Protein AF-A0AAD7GM18-F1 (afdb_monomer_lite)

Structure (mmCIF, N/CA/C/O backbone):
data_AF-A0AAD7GM18-F1
#
_entry.id   AF-A0AAD7GM18-F1
#
loop_
_atom_site.group_PDB
_atom_site.id
_atom_site.type_symbol
_atom_site.label_atom_id
_atom_site.label_alt_id
_atom_site.label_comp_id
_atom_site.label_asym_id
_atom_site.label_entity_id
_atom_site.label_seq_id
_atom_site.pdbx_PDB_ins_code
_atom_site.Cartn_x
_atom_site.Cartn_y
_atom_site.Cartn_z
_atom_site.occupancy
_atom_site.B_iso_or_equiv
_atom_site.auth_seq_id
_atom_site.auth_comp_id
_atom_site.auth_asym_id
_atom_site.auth_atom_id
_atom_site.pdbx_PDB_model_num
ATOM 1 N N . MET A 1 1 ? -8.641 16.754 -22.051 1.00 30.11 1 MET A N 1
ATOM 2 C CA . MET A 1 1 ? -7.568 17.766 -21.987 1.00 30.11 1 MET A CA 1
ATOM 3 C C . MET A 1 1 ? -6.521 17.221 -21.032 1.00 30.11 1 MET A C 1
ATOM 5 O O . MET A 1 1 ? -6.773 17.186 -19.839 1.00 30.11 1 MET A O 1
ATOM 9 N N . TRP A 1 2 ? -5.446 16.645 -21.568 1.00 27.77 2 TRP A N 1
ATOM 10 C CA . TRP A 1 2 ? -4.380 15.998 -20.798 1.00 27.77 2 TRP A CA 1
ATOM 11 C C . TRP A 1 2 ? -3.307 17.052 -20.519 1.00 27.77 2 TRP A C 1
ATOM 13 O O . TRP A 1 2 ? -2.809 17.670 -21.459 1.00 27.77 2 TRP A O 1
ATOM 23 N N . MET A 1 3 ? -3.036 17.343 -19.246 1.00 43.56 3 MET A N 1
ATOM 24 C CA . MET A 1 3 ? -2.088 18.387 -18.853 1.00 43.56 3 MET A CA 1
ATOM 25 C C . MET A 1 3 ? -0.651 17.860 -18.880 1.00 43.56 3 MET A C 1
ATOM 27 O O . MET A 1 3 ? -0.366 16.785 -18.359 1.00 43.56 3 MET A O 1
ATOM 31 N N . ASN A 1 4 ? 0.231 18.654 -19.494 1.00 42.81 4 ASN A N 1
ATOM 32 C CA . ASN A 1 4 ? 1.687 18.522 -19.483 1.00 42.81 4 ASN A CA 1
ATOM 33 C C . ASN A 1 4 ? 2.211 18.372 -18.047 1.00 42.81 4 ASN A C 1
ATOM 35 O O . ASN A 1 4 ? 2.194 19.337 -17.282 1.00 42.81 4 ASN A O 1
ATOM 39 N N . ILE A 1 5 ? 2.709 17.185 -17.709 1.00 54.31 5 ILE A N 1
ATOM 40 C CA . ILE A 1 5 ? 3.498 16.951 -16.498 1.00 54.31 5 ILE A CA 1
ATOM 41 C C . ILE A 1 5 ? 4.962 17.253 -16.861 1.00 54.31 5 ILE A C 1
ATOM 43 O O . ILE A 1 5 ? 5.478 16.639 -17.798 1.00 54.31 5 ILE A O 1
ATOM 47 N N . PRO A 1 6 ? 5.638 18.208 -16.196 1.00 42.00 6 PRO A N 1
ATOM 48 C CA . PRO A 1 6 ? 7.040 18.495 -16.473 1.00 42.00 6 PRO A CA 1
ATOM 49 C C . PRO A 1 6 ? 7.922 17.282 -16.117 1.00 42.00 6 PRO A C 1
ATOM 51 O O . PRO A 1 6 ? 7.692 16.639 -15.088 1.00 42.00 6 PRO A O 1
ATOM 54 N N . PRO A 1 7 ? 8.936 16.956 -16.939 1.00 41.56 7 PRO A N 1
ATOM 55 C CA . PRO A 1 7 ? 9.822 15.829 -16.675 1.00 41.56 7 PRO A CA 1
ATOM 56 C C . PRO A 1 7 ? 10.644 16.115 -15.410 1.00 41.56 7 PRO A C 1
ATOM 58 O O . PRO A 1 7 ? 11.393 17.088 -15.363 1.00 41.56 7 PRO A O 1
ATOM 61 N N . GLY A 1 8 ? 10.475 15.286 -14.374 1.00 46.47 8 GLY A N 1
ATOM 62 C CA . GLY A 1 8 ? 11.236 15.375 -13.120 1.00 46.47 8 GLY A CA 1
ATOM 63 C C . GLY A 1 8 ? 10.417 15.335 -11.825 1.00 46.47 8 GLY A C 1
ATOM 64 O O . GLY A 1 8 ? 11.010 15.285 -10.750 1.00 46.47 8 GLY A O 1
ATOM 65 N N . ILE A 1 9 ? 9.081 15.327 -11.884 1.00 49.72 9 ILE A N 1
ATOM 66 C CA . ILE A 1 9 ? 8.235 15.170 -10.689 1.00 49.72 9 ILE A CA 1
ATOM 67 C C . ILE A 1 9 ? 7.908 13.684 -10.497 1.00 49.72 9 ILE A C 1
ATOM 69 O O . ILE A 1 9 ? 6.906 13.187 -10.996 1.00 49.72 9 ILE A O 1
ATOM 73 N N . MET A 1 10 ? 8.830 13.005 -9.812 1.00 41.09 10 MET A N 1
ATOM 74 C CA . MET A 1 10 ? 8.679 11.776 -9.018 1.00 41.09 10 MET A CA 1
ATOM 75 C C . MET A 1 10 ? 7.481 10.860 -9.350 1.00 41.09 10 MET A C 1
ATOM 77 O O . MET A 1 10 ? 6.348 11.107 -8.939 1.00 41.09 10 MET A O 1
ATOM 81 N N . ASP A 1 11 ? 7.827 9.767 -10.025 1.00 42.09 11 ASP A N 1
ATOM 82 C CA . ASP A 1 11 ? 7.211 8.470 -10.369 1.00 42.09 11 ASP A CA 1
ATOM 83 C C . ASP A 1 11 ? 5.862 7.978 -9.780 1.00 42.09 11 ASP A C 1
ATOM 85 O O . ASP A 1 11 ? 5.396 6.923 -10.207 1.00 42.09 11 ASP A O 1
ATOM 89 N N . ALA A 1 12 ? 5.172 8.668 -8.867 1.00 50.59 12 ALA A N 1
ATOM 90 C CA . ALA A 1 12 ? 3.832 8.260 -8.404 1.00 50.59 12 ALA A CA 1
ATOM 91 C C . ALA A 1 12 ? 3.000 9.375 -7.740 1.00 50.59 12 ALA A C 1
ATOM 93 O O . ALA A 1 12 ? 2.020 9.098 -7.048 1.00 50.59 12 ALA A O 1
ATOM 94 N N . CYS A 1 13 ? 3.364 10.643 -7.917 1.00 48.12 13 CYS A N 1
ATOM 95 C CA . CYS A 1 13 ? 2.629 11.755 -7.326 1.00 48.12 13 CYS A CA 1
ATOM 96 C C . CYS A 1 13 ? 1.344 12.061 -8.126 1.00 48.12 13 CYS A C 1
ATOM 98 O O . CYS A 1 13 ? 1.369 12.797 -9.115 1.00 48.12 13 CYS A O 1
ATOM 100 N N . TRP A 1 14 ? 0.201 11.521 -7.695 1.00 50.25 14 TRP A N 1
ATOM 101 C CA . TRP A 1 14 ? -1.101 11.857 -8.283 1.00 50.25 14 TRP A CA 1
ATOM 102 C C . TRP A 1 14 ? -1.575 13.220 -7.769 1.00 50.25 14 TRP A C 1
ATOM 104 O O . TRP A 1 14 ? -1.855 13.389 -6.583 1.00 50.25 14 TRP A O 1
ATOM 114 N N . ILE A 1 15 ? -1.686 14.192 -8.676 1.00 56.97 15 ILE A N 1
ATOM 115 C CA . ILE A 1 15 ? -2.372 15.465 -8.438 1.00 56.97 15 ILE A CA 1
ATOM 116 C C . ILE A 1 15 ? -3.738 15.354 -9.109 1.00 56.97 15 ILE A C 1
ATOM 118 O O . ILE A 1 15 ? -3.831 15.377 -10.337 1.00 56.97 15 ILE A O 1
ATOM 122 N N . PHE A 1 16 ? -4.808 15.233 -8.330 1.00 58.94 16 PHE A N 1
ATOM 123 C CA . PHE A 1 16 ? -6.147 15.417 -8.885 1.00 58.94 16 PHE A CA 1
ATOM 124 C C . PHE A 1 16 ? -6.475 16.907 -8.857 1.00 58.94 16 PHE A C 1
ATOM 126 O O . PHE A 1 16 ? -6.316 17.553 -7.824 1.00 58.94 16 PHE A O 1
ATOM 133 N N . ALA A 1 17 ? -6.954 17.445 -9.978 1.00 56.62 17 ALA A N 1
ATOM 134 C CA . ALA A 1 17 ? -7.255 18.871 -10.134 1.00 56.62 17 ALA A CA 1
ATOM 135 C C . ALA A 1 17 ? -8.250 19.424 -9.087 1.00 56.62 17 ALA A C 1
ATOM 137 O O . ALA A 1 17 ? -8.230 20.621 -8.807 1.00 56.62 17 ALA A O 1
ATOM 138 N N . ASP A 1 18 ? -9.073 18.560 -8.484 1.00 58.03 18 ASP A N 1
ATOM 139 C CA . ASP A 1 18 ? -10.050 18.928 -7.453 1.00 58.03 18 ASP A CA 1
ATOM 140 C C . ASP A 1 18 ? -9.490 18.900 -6.019 1.00 58.03 18 ASP A C 1
ATOM 142 O O . ASP A 1 18 ? -10.082 19.489 -5.110 1.00 58.03 18 ASP A O 1
ATOM 146 N N . PHE A 1 19 ? -8.338 18.262 -5.787 1.00 65.31 19 PHE A N 1
ATOM 147 C CA . PHE A 1 19 ? -7.709 18.218 -4.468 1.00 65.31 19 PHE A CA 1
ATOM 148 C C . PHE A 1 19 ? -6.639 19.311 -4.358 1.00 65.31 19 PHE A C 1
ATOM 150 O O . PHE A 1 19 ? -5.681 19.367 -5.121 1.00 65.31 19 PHE A O 1
ATOM 157 N N . ARG A 1 20 ? -6.784 20.199 -3.361 1.00 66.31 20 ARG A N 1
ATOM 158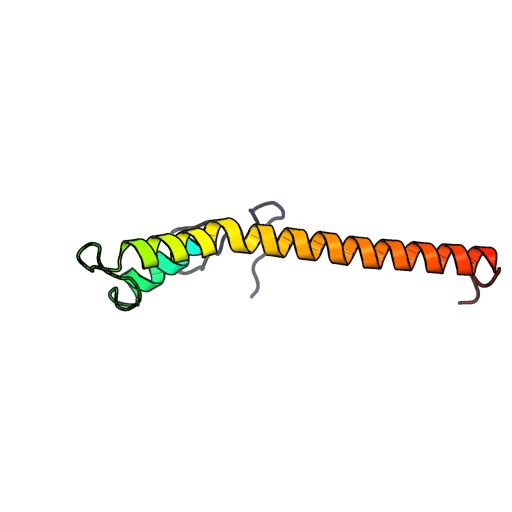 C CA . ARG A 1 20 ? -5.824 21.289 -3.075 1.00 66.31 20 ARG A CA 1
ATOM 159 C C . ARG A 1 20 ? -4.541 20.819 -2.380 1.00 66.31 20 ARG A C 1
ATOM 161 O O . ARG A 1 20 ? -3.804 21.634 -1.831 1.00 66.31 20 ARG A O 1
ATOM 168 N N . PHE A 1 21 ? -4.307 19.517 -2.345 1.00 66.00 21 PHE A N 1
ATOM 169 C CA . PHE A 1 21 ? -3.164 18.909 -1.694 1.00 66.00 21 PHE A CA 1
ATOM 170 C C . PHE A 1 21 ? -2.598 17.818 -2.594 1.00 66.00 21 PHE A C 1
ATOM 172 O O . PHE A 1 21 ? -3.320 17.156 -3.338 1.00 66.00 21 PHE A O 1
ATOM 179 N N . THR A 1 22 ? -1.289 17.644 -2.499 1.00 66.75 22 THR A N 1
ATOM 180 C CA . THR A 1 22 ? -0.542 16.674 -3.286 1.00 66.75 22 THR A CA 1
ATOM 181 C C . THR A 1 22 ? 0.009 15.624 -2.338 1.00 66.75 22 THR A C 1
ATOM 183 O O . THR A 1 22 ? 0.761 15.965 -1.425 1.00 66.75 22 THR A O 1
ATOM 186 N N . LEU A 1 23 ? -0.359 14.358 -2.543 1.00 70.31 23 LEU A N 1
ATOM 187 C CA . LEU A 1 23 ? 0.229 13.230 -1.820 1.00 70.31 23 LEU A CA 1
ATOM 188 C C . LEU A 1 23 ? 1.150 12.467 -2.770 1.00 70.31 23 LEU A C 1
ATOM 190 O O . LEU A 1 23 ? 0.747 12.086 -3.870 1.00 70.31 23 LEU A O 1
ATOM 194 N N . ALA A 1 24 ? 2.393 12.271 -2.337 1.00 64.44 24 ALA A N 1
ATOM 195 C CA . ALA A 1 24 ? 3.439 11.647 -3.142 1.00 64.44 24 ALA A CA 1
ATOM 196 C C . ALA A 1 24 ? 3.426 10.111 -3.077 1.00 64.44 24 ALA A C 1
ATOM 198 O O . ALA A 1 24 ? 4.025 9.461 -3.928 1.00 64.44 24 ALA A O 1
ATOM 199 N N . GLU A 1 25 ? 2.773 9.530 -2.070 1.00 74.06 25 GLU A N 1
ATOM 200 C CA . GLU A 1 25 ? 2.879 8.108 -1.748 1.00 74.06 25 GLU A CA 1
ATOM 201 C C . GLU A 1 25 ? 1.507 7.427 -1.879 1.00 74.06 25 GLU A C 1
ATOM 203 O O . GLU A 1 25 ? 0.484 7.941 -1.416 1.00 74.06 25 GLU A O 1
ATOM 208 N N . SER A 1 26 ? 1.471 6.287 -2.576 1.00 76.44 26 SER A N 1
ATOM 209 C CA . SER A 1 26 ? 0.226 5.583 -2.912 1.00 76.44 26 SER A CA 1
ATOM 210 C C . SER A 1 26 ? -0.483 5.002 -1.687 1.00 76.44 26 SER A C 1
ATOM 212 O O . SER A 1 26 ? -1.713 4.946 -1.669 1.00 76.44 26 SER A O 1
ATOM 214 N N . GLY A 1 27 ? 0.263 4.618 -0.650 1.00 78.50 27 GLY A N 1
ATOM 215 C CA . GLY A 1 27 ? -0.275 4.216 0.646 1.00 78.50 27 GLY A CA 1
ATOM 216 C C . GLY A 1 27 ? -1.042 5.335 1.341 1.00 78.50 27 GLY A C 1
ATOM 217 O O . GLY A 1 27 ? -2.133 5.112 1.857 1.00 78.50 27 GLY A O 1
ATOM 218 N N . THR A 1 28 ? -0.544 6.563 1.260 1.00 81.44 28 THR A N 1
ATOM 219 C CA . THR A 1 28 ? -1.174 7.743 1.857 1.00 81.44 28 THR A CA 1
ATOM 220 C C . THR A 1 28 ? -2.481 8.083 1.135 1.00 81.44 28 THR A C 1
ATOM 222 O O . THR A 1 28 ? -3.465 8.458 1.771 1.00 81.44 28 THR A O 1
ATOM 225 N N . TRP A 1 29 ? -2.546 7.884 -0.187 1.00 84.00 29 TRP A N 1
ATOM 226 C CA . TRP A 1 29 ? -3.807 7.960 -0.936 1.00 84.00 29 TRP A CA 1
ATOM 227 C C . TRP A 1 29 ? -4.803 6.874 -0.520 1.00 84.00 29 TRP A C 1
ATOM 229 O O . TRP A 1 29 ? -5.988 7.170 -0.357 1.00 84.00 29 TRP A O 1
ATOM 239 N N . ALA A 1 30 ? -4.345 5.633 -0.334 1.00 83.31 30 ALA A N 1
ATOM 240 C CA . 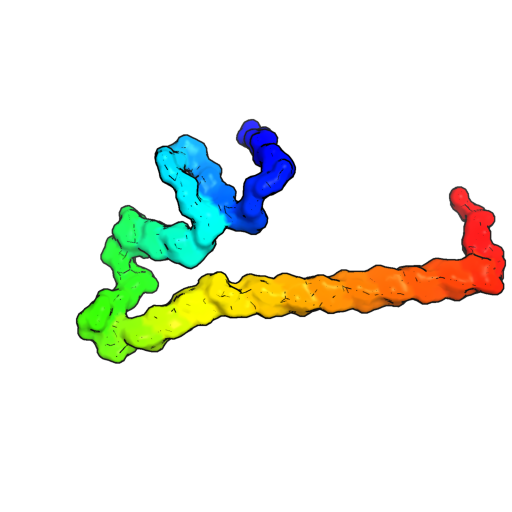ALA A 1 30 ? -5.203 4.548 0.136 1.00 83.31 30 ALA A CA 1
ATOM 241 C C . ALA A 1 30 ? -5.790 4.876 1.518 1.00 83.31 30 ALA A C 1
ATOM 243 O O . ALA A 1 30 ? -7.002 4.793 1.703 1.00 83.31 30 ALA A O 1
ATOM 244 N N . GLU A 1 31 ? -4.964 5.346 2.454 1.00 83.69 31 GLU A N 1
ATOM 245 C CA . GLU A 1 31 ? -5.403 5.775 3.784 1.00 83.69 31 GLU A CA 1
ATOM 246 C C . GLU A 1 31 ? -6.398 6.947 3.708 1.00 83.69 31 GLU A C 1
ATOM 248 O O . GLU A 1 31 ? -7.467 6.900 4.324 1.00 83.69 31 GLU A O 1
ATOM 253 N N . TYR A 1 32 ? -6.121 7.952 2.868 1.00 83.50 32 TYR A N 1
ATOM 254 C CA . TYR A 1 32 ? -7.037 9.068 2.632 1.00 83.50 32 TYR A CA 1
ATOM 255 C C . TYR A 1 32 ? -8.409 8.595 2.141 1.00 83.50 32 TYR A C 1
ATOM 257 O O . TYR A 1 32 ? -9.424 9.004 2.698 1.00 83.50 32 TYR A O 1
ATOM 265 N N . ILE A 1 33 ? -8.474 7.708 1.146 1.00 85.50 33 ILE A N 1
ATOM 266 C CA . ILE A 1 33 ? -9.750 7.213 0.605 1.00 85.50 33 ILE A CA 1
ATOM 267 C C . ILE A 1 33 ? -10.518 6.414 1.661 1.00 85.50 33 ILE A C 1
ATOM 269 O O . ILE A 1 33 ? -11.730 6.586 1.804 1.00 85.50 33 ILE A O 1
ATOM 273 N N . ILE A 1 34 ? -9.834 5.568 2.433 1.00 85.75 34 ILE A N 1
ATOM 274 C CA . ILE A 1 34 ? -10.470 4.752 3.473 1.00 85.75 34 ILE A CA 1
ATOM 275 C C . ILE A 1 34 ? -11.130 5.636 4.536 1.00 85.75 34 ILE A C 1
ATOM 277 O O . ILE A 1 34 ? -12.260 5.360 4.949 1.00 85.75 34 ILE A O 1
ATOM 281 N N . HIS A 1 35 ? -10.467 6.715 4.950 1.00 83.56 35 HIS A N 1
ATOM 282 C CA . HIS A 1 35 ? -10.989 7.609 5.980 1.00 83.56 35 HIS A CA 1
ATOM 283 C C . HIS A 1 35 ? -11.959 8.668 5.438 1.00 83.56 35 HIS A C 1
ATOM 285 O O . HIS A 1 35 ? -12.997 8.898 6.053 1.00 83.56 35 HIS A O 1
ATOM 291 N N . ALA A 1 36 ? -11.671 9.277 4.287 1.00 83.50 36 ALA A N 1
ATOM 292 C CA . ALA A 1 36 ? -12.493 10.336 3.699 1.00 83.50 36 ALA A CA 1
ATOM 293 C C . ALA A 1 36 ? -13.750 9.805 2.990 1.00 83.50 36 ALA A C 1
ATOM 295 O O . ALA A 1 36 ? -14.784 10.471 3.001 1.00 83.50 36 ALA A O 1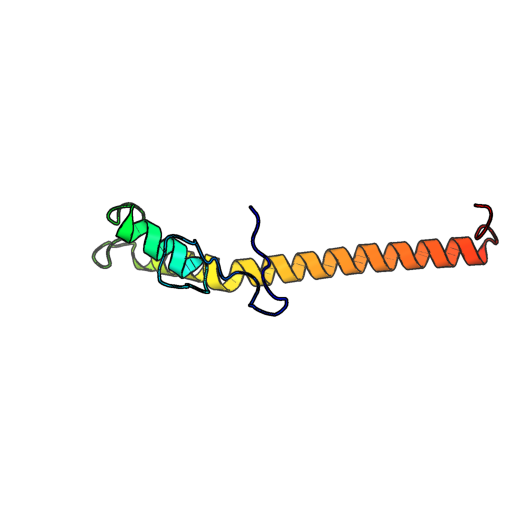
ATOM 296 N N . HIS A 1 37 ? -13.680 8.613 2.385 1.00 83.19 37 HIS A N 1
ATOM 297 C CA . HIS A 1 37 ? -14.768 8.046 1.575 1.00 83.19 37 HIS A CA 1
ATOM 298 C C . HIS A 1 37 ? -15.260 6.678 2.065 1.00 83.19 37 HIS A C 1
ATOM 300 O O . HIS A 1 37 ? -16.418 6.333 1.844 1.00 83.19 37 HIS A O 1
ATOM 306 N N . GLY A 1 38 ? -14.413 5.899 2.739 1.00 78.44 38 GLY A N 1
ATOM 307 C CA . GLY A 1 38 ? -14.748 4.559 3.231 1.00 78.44 38 GLY A CA 1
ATOM 308 C C . GLY A 1 38 ? -15.322 4.512 4.648 1.00 78.44 38 GLY A C 1
ATOM 309 O O . GLY A 1 38 ? -15.629 3.422 5.126 1.00 78.44 38 GLY A O 1
ATOM 310 N N . ASN A 1 39 ? -15.434 5.655 5.339 1.00 81.62 39 ASN A N 1
ATOM 311 C CA . ASN A 1 39 ? -15.839 5.745 6.750 1.00 81.62 39 ASN A CA 1
ATOM 312 C C . ASN A 1 39 ? -15.047 4.786 7.672 1.00 81.62 39 ASN A C 1
ATOM 314 O O . ASN A 1 39 ? -15.583 4.239 8.633 1.00 81.62 39 ASN A O 1
ATOM 318 N N . GLY A 1 40 ? -13.783 4.508 7.333 1.00 77.88 40 GLY A N 1
ATOM 319 C CA . GLY A 1 40 ? -12.934 3.573 8.069 1.00 77.88 40 GLY A CA 1
ATOM 320 C C . GLY A 1 40 ? -13.292 2.090 7.914 1.00 77.88 40 GLY A C 1
ATOM 321 O O . GLY A 1 40 ? -12.677 1.271 8.578 1.00 77.88 40 GLY A O 1
ATOM 322 N N . MET A 1 41 ? -14.232 1.696 7.043 1.00 78.69 41 MET A N 1
ATOM 323 C CA . MET A 1 41 ? -14.649 0.284 6.917 1.00 78.69 41 MET A CA 1
ATOM 324 C C . MET A 1 41 ? -13.562 -0.648 6.365 1.00 78.69 41 MET A C 1
ATOM 326 O O . MET A 1 41 ? -13.637 -1.862 6.543 1.00 78.69 41 MET A O 1
ATOM 330 N N . PHE A 1 42 ? -12.563 -0.088 5.687 1.00 79.12 42 PHE A N 1
ATOM 331 C CA . PHE A 1 42 ? -11.477 -0.837 5.051 1.00 79.12 42 PHE A CA 1
ATOM 332 C C . PHE A 1 42 ? -10.158 -0.780 5.835 1.00 79.12 42 PHE A C 1
ATOM 334 O O . PHE A 1 42 ? -9.176 -1.382 5.410 1.00 79.12 42 PHE A O 1
ATOM 341 N N . ALA A 1 43 ? -10.136 -0.087 6.978 1.00 85.38 43 ALA A N 1
ATOM 342 C CA . ALA A 1 43 ? -9.017 -0.077 7.912 1.00 85.38 43 ALA A CA 1
ATOM 343 C C . ALA A 1 43 ? -9.478 -0.658 9.248 1.00 85.38 43 ALA A C 1
ATOM 345 O O . ALA A 1 43 ? -10.553 -0.334 9.750 1.00 85.38 43 ALA A O 1
ATOM 346 N N . LEU A 1 44 ? -8.660 -1.519 9.850 1.00 85.00 44 LEU A N 1
ATOM 347 C CA . LEU A 1 44 ? -8.949 -1.962 11.207 1.00 85.00 44 LEU A CA 1
ATOM 348 C C . LEU A 1 44 ? -8.671 -0.814 12.187 1.00 85.00 44 LEU A C 1
ATOM 350 O O . LEU A 1 44 ? -7.637 -0.158 12.065 1.00 85.00 44 LEU A O 1
ATOM 354 N N . PRO A 1 45 ? -9.544 -0.567 13.180 1.00 85.25 45 PRO A N 1
ATOM 355 C CA . PRO A 1 45 ? -9.235 0.392 14.226 1.00 85.25 45 PRO A CA 1
ATOM 356 C C . PRO A 1 45 ? -8.123 -0.160 15.137 1.00 85.25 45 PRO A C 1
ATOM 358 O O . PRO A 1 45 ? -8.039 -1.379 15.319 1.00 85.25 45 PRO A O 1
ATOM 361 N N . PRO A 1 46 ? -7.334 0.706 15.800 1.00 85.50 46 PRO A N 1
ATOM 362 C CA . PRO A 1 46 ? -6.279 0.282 16.728 1.00 85.50 46 PRO A CA 1
ATOM 363 C C . PRO A 1 46 ? -6.765 -0.600 17.887 1.00 85.50 46 PRO A C 1
ATOM 365 O O . PRO A 1 46 ? -5.990 -1.348 18.471 1.00 85.50 46 PRO A O 1
ATOM 368 N N . SER A 1 47 ? -8.056 -0.525 18.223 1.00 88.56 47 SER A N 1
ATOM 369 C CA . SER A 1 47 ? -8.698 -1.359 19.244 1.00 88.56 47 SER A CA 1
ATOM 370 C C . SER A 1 47 ? -8.957 -2.803 18.796 1.00 88.56 47 SER A C 1
ATOM 372 O O . SER A 1 47 ? -9.324 -3.642 19.618 1.00 88.56 47 SER A O 1
ATOM 374 N N . HIS A 1 48 ? -8.799 -3.119 17.508 1.00 89.62 48 HIS A N 1
ATOM 375 C CA . HIS A 1 48 ? -9.055 -4.450 16.976 1.00 89.62 48 HIS A CA 1
ATOM 376 C C . HIS A 1 48 ? -7.873 -5.394 17.230 1.00 89.62 48 HIS A C 1
ATOM 378 O O . HIS A 1 48 ? -6.721 -5.060 16.967 1.00 89.62 48 HIS A O 1
ATOM 384 N N . LYS A 1 49 ? -8.158 -6.632 17.652 1.00 91.62 49 LYS A N 1
ATOM 385 C CA . LYS A 1 49 ? -7.136 -7.647 17.981 1.00 91.62 49 LYS A CA 1
ATOM 386 C C . LYS A 1 49 ? -6.133 -7.952 16.855 1.00 91.62 49 LYS A C 1
ATOM 388 O O . LYS A 1 49 ? -5.000 -8.312 17.141 1.00 91.62 49 LYS A O 1
ATOM 393 N N . ASN A 1 50 ? -6.545 -7.783 15.597 1.00 90.94 50 ASN A N 1
ATOM 394 C CA . ASN A 1 50 ? -5.717 -8.040 14.408 1.00 90.94 50 ASN A CA 1
ATOM 395 C C . ASN A 1 50 ? -5.162 -6.747 13.778 1.00 90.94 50 ASN A C 1
ATOM 397 O O . ASN A 1 50 ? -4.769 -6.749 12.613 1.00 90.94 50 ASN A O 1
ATOM 401 N N . TYR A 1 51 ? -5.183 -5.620 14.498 1.00 88.81 51 TYR A N 1
ATOM 402 C CA . TYR A 1 51 ? -4.685 -4.347 13.971 1.00 88.81 51 TYR A CA 1
ATOM 403 C C . TYR A 1 51 ? -3.212 -4.432 13.548 1.00 88.81 51 TYR A C 1
ATOM 405 O O . TYR A 1 51 ? -2.843 -3.922 12.494 1.00 88.81 51 TYR A O 1
ATOM 413 N N . THR A 1 52 ? -2.391 -5.147 14.321 1.00 89.12 52 THR A N 1
ATOM 414 C CA . THR A 1 52 ? -0.968 -5.354 14.021 1.00 89.12 52 THR A CA 1
ATOM 415 C C . THR A 1 52 ? -0.751 -6.068 12.686 1.00 89.12 52 THR A C 1
ATOM 417 O O . THR A 1 52 ? 0.132 -5.671 11.931 1.00 89.12 52 THR A O 1
ATOM 420 N N . ASP A 1 53 ? -1.575 -7.069 12.361 1.00 90.00 53 ASP A N 1
ATOM 421 C CA . ASP A 1 53 ? -1.476 -7.794 11.087 1.00 90.00 53 ASP A CA 1
ATOM 422 C C . ASP A 1 53 ? -1.852 -6.889 9.914 1.00 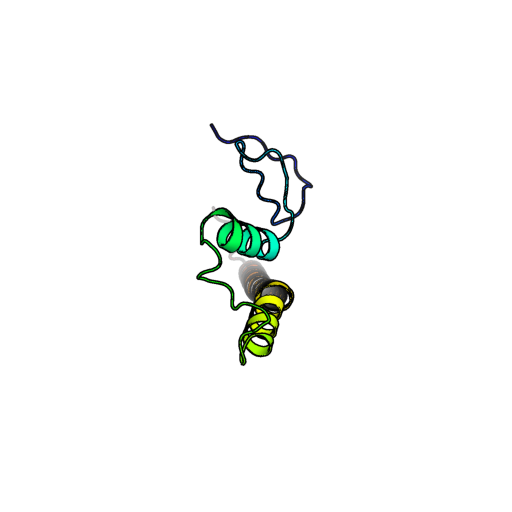90.00 53 ASP A C 1
ATOM 424 O O . ASP A 1 53 ? -1.145 -6.842 8.910 1.00 90.00 53 ASP A O 1
ATOM 428 N N . TYR A 1 54 ? -2.943 -6.131 10.055 1.00 89.38 54 TYR A N 1
ATOM 429 C CA . TYR A 1 54 ? -3.346 -5.137 9.060 1.00 89.38 54 TYR A CA 1
ATOM 430 C C . TYR A 1 54 ? -2.228 -4.124 8.805 1.00 89.38 54 TYR A C 1
ATOM 432 O O . TYR A 1 54 ? -1.853 -3.905 7.655 1.00 89.38 54 TYR A O 1
ATOM 440 N N . LEU A 1 55 ? -1.654 -3.565 9.872 1.00 88.69 55 LEU A N 1
ATOM 441 C CA . LEU A 1 55 ? -0.595 -2.567 9.780 1.00 88.69 55 LEU A CA 1
ATOM 442 C C . LEU A 1 55 ? 0.667 -3.143 9.120 1.00 88.69 55 LEU A C 1
ATOM 444 O O . LEU A 1 55 ? 1.265 -2.499 8.259 1.00 88.69 55 LEU A O 1
ATOM 448 N N . TYR A 1 56 ? 1.039 -4.376 9.477 1.00 88.44 56 TYR A N 1
ATOM 449 C CA . TYR A 1 56 ? 2.162 -5.087 8.871 1.00 88.44 56 TYR A CA 1
ATOM 450 C C . TYR A 1 56 ? 1.968 -5.272 7.363 1.00 88.44 56 TYR A C 1
ATOM 452 O O . TYR A 1 56 ? 2.831 -4.872 6.582 1.00 88.44 56 TYR A O 1
ATOM 460 N N . TRP A 1 57 ? 0.833 -5.835 6.938 1.00 87.38 57 TRP A N 1
ATOM 461 C CA . TRP A 1 57 ? 0.571 -6.090 5.520 1.00 87.38 57 TRP A CA 1
ATOM 462 C C . TRP A 1 57 ? 0.406 -4.802 4.713 1.00 87.38 57 TRP A C 1
ATOM 464 O O . TRP A 1 57 ? 0.879 -4.740 3.580 1.00 87.38 57 TRP A O 1
ATOM 474 N N . PHE A 1 58 ? -0.199 -3.766 5.298 1.00 87.88 58 PHE A N 1
ATOM 475 C CA . PHE A 1 58 ? -0.349 -2.458 4.664 1.00 87.88 58 PHE A CA 1
ATOM 476 C C . PHE A 1 58 ? 1.010 -1.810 4.369 1.00 87.88 58 PHE A C 1
ATOM 478 O O . PHE A 1 58 ? 1.292 -1.449 3.227 1.00 87.88 58 PHE A O 1
ATOM 485 N N . HIS A 1 59 ? 1.901 -1.732 5.362 1.00 85.94 59 HIS A N 1
ATOM 486 C CA . HIS A 1 59 ? 3.233 -1.161 5.150 1.00 85.94 59 HIS A CA 1
ATOM 487 C C . HIS A 1 59 ? 4.136 -2.055 4.301 1.00 85.94 59 HIS A C 1
ATOM 489 O O . HIS A 1 59 ? 4.902 -1.543 3.489 1.00 85.94 59 HIS A O 1
ATOM 495 N N . LEU A 1 60 ? 4.030 -3.381 4.421 1.00 83.88 60 LEU A N 1
ATOM 496 C CA . LEU A 1 60 ? 4.778 -4.298 3.566 1.00 83.88 60 LEU A CA 1
ATOM 497 C C . LEU A 1 60 ? 4.407 -4.108 2.087 1.00 83.88 60 LEU A C 1
ATOM 499 O O . LEU A 1 60 ? 5.296 -4.042 1.234 1.00 83.88 60 LEU A O 1
ATOM 503 N N . ALA A 1 61 ? 3.110 -3.993 1.790 1.00 80.94 61 ALA A N 1
ATOM 504 C CA . ALA A 1 61 ? 2.617 -3.756 0.440 1.00 80.94 61 ALA A CA 1
ATOM 505 C C . ALA A 1 61 ? 3.069 -2.397 -0.111 1.00 80.94 61 ALA A C 1
ATOM 507 O O . ALA A 1 61 ? 3.457 -2.329 -1.273 1.00 80.94 61 ALA A O 1
ATOM 508 N N . ASN A 1 62 ? 3.078 -1.343 0.709 1.00 76.81 62 ASN A N 1
ATOM 509 C CA . ASN A 1 62 ? 3.476 -0.005 0.261 1.00 76.81 62 ASN A CA 1
ATOM 510 C C . ASN A 1 62 ? 4.999 0.149 0.108 1.00 76.81 62 ASN A C 1
ATOM 512 O O . ASN A 1 62 ? 5.462 0.762 -0.849 1.00 76.81 62 ASN A O 1
ATOM 516 N N . SER A 1 63 ? 5.797 -0.416 1.017 1.00 73.75 63 SER A N 1
ATOM 517 C CA . SER A 1 63 ? 7.246 -0.172 1.051 1.00 73.75 63 SER A CA 1
ATOM 518 C C . SER A 1 63 ? 8.074 -1.186 0.263 1.00 73.75 63 SER A C 1
ATOM 520 O O . SER A 1 63 ? 9.100 -0.812 -0.299 1.00 73.75 63 SER A O 1
ATOM 522 N N . ASN A 1 64 ? 7.660 -2.456 0.200 1.00 65.38 64 ASN A N 1
ATOM 523 C CA . ASN A 1 64 ? 8.536 -3.529 -0.291 1.00 65.38 64 ASN A CA 1
ATOM 524 C C . ASN A 1 64 ? 8.069 -4.165 -1.602 1.00 65.38 64 ASN A C 1
ATOM 526 O O . ASN A 1 64 ? 8.899 -4.654 -2.369 1.00 65.38 64 ASN A O 1
ATOM 530 N N . LEU A 1 65 ? 6.765 -4.160 -1.887 1.00 69.19 65 LEU A N 1
ATOM 531 C CA . LEU A 1 65 ? 6.247 -4.774 -3.109 1.00 69.19 65 LEU A CA 1
ATOM 532 C C . LEU A 1 65 ? 6.634 -3.992 -4.384 1.00 69.19 65 LEU A C 1
ATOM 534 O O . LEU A 1 65 ? 7.099 -4.634 -5.329 1.00 69.19 65 LEU A O 1
ATOM 538 N N . PRO A 1 66 ? 6.527 -2.647 -4.443 1.00 74.75 66 PRO A N 1
ATOM 539 C CA . PRO A 1 66 ? 6.883 -1.902 -5.650 1.00 74.75 66 PRO A CA 1
ATOM 540 C C . PRO A 1 66 ? 8.373 -2.005 -6.025 1.00 74.75 66 PRO A C 1
ATOM 542 O O . PRO A 1 66 ? 8.648 -2.318 -7.185 1.00 74.75 66 PRO A O 1
ATOM 5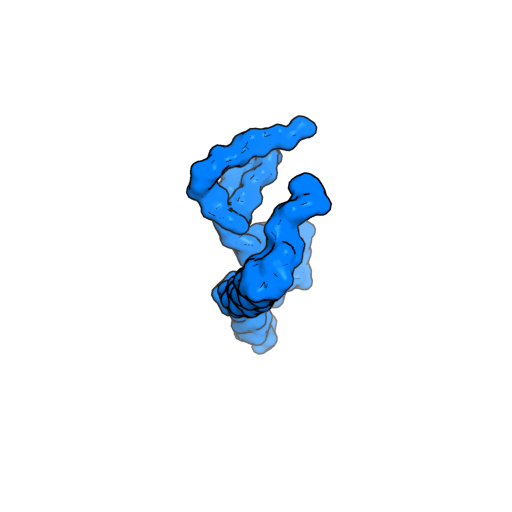45 N N . PRO A 1 67 ? 9.344 -1.853 -5.094 1.00 72.38 67 PRO A N 1
ATOM 546 C CA . PRO A 1 67 ? 10.764 -2.014 -5.422 1.00 72.38 67 PRO A CA 1
ATOM 547 C C . PRO A 1 67 ? 11.120 -3.423 -5.902 1.00 72.38 67 PRO A C 1
ATOM 549 O O . PRO A 1 67 ? 11.930 -3.586 -6.813 1.00 72.38 67 PRO A O 1
ATOM 552 N N . LEU A 1 68 ? 10.499 -4.453 -5.319 1.00 76.69 68 LEU A N 1
ATOM 553 C CA . LEU A 1 68 ? 10.731 -5.841 -5.712 1.00 76.69 68 LEU A CA 1
ATOM 554 C C . LEU A 1 68 ? 10.252 -6.109 -7.144 1.00 76.69 68 LEU A C 1
ATOM 556 O O . LEU A 1 68 ? 10.968 -6.722 -7.937 1.00 76.69 68 LEU A O 1
ATOM 560 N N . VAL A 1 69 ? 9.053 -5.633 -7.483 1.00 74.31 69 VAL A N 1
ATOM 561 C CA . VAL A 1 69 ? 8.501 -5.751 -8.838 1.00 74.31 69 VAL A CA 1
ATOM 562 C C . VAL A 1 69 ? 9.348 -4.967 -9.840 1.00 74.31 69 VAL A C 1
ATOM 564 O O . VAL A 1 69 ? 9.585 -5.447 -10.948 1.00 74.31 69 VAL A O 1
ATOM 567 N N . GLU A 1 70 ? 9.834 -3.788 -9.458 1.00 75.94 70 GLU A N 1
ATOM 568 C CA . GLU A 1 70 ? 10.698 -2.968 -10.306 1.00 75.94 70 GLU A CA 1
ATOM 569 C C . GLU A 1 70 ? 12.035 -3.661 -10.601 1.00 75.94 70 GLU A C 1
ATOM 571 O O . GLU A 1 70 ? 12.435 -3.781 -11.759 1.00 75.94 70 GLU A O 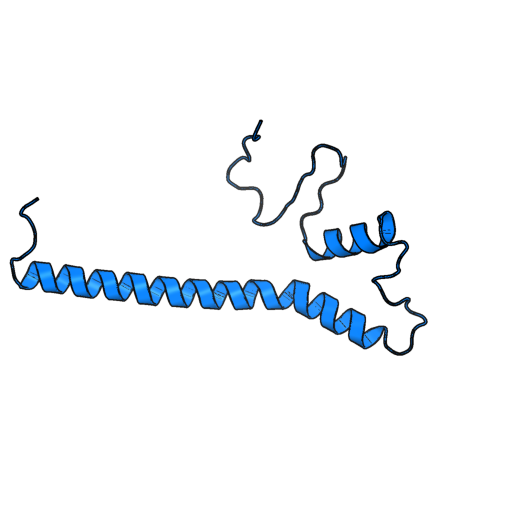1
ATOM 576 N N . MET A 1 71 ? 12.666 -4.250 -9.585 1.00 80.06 71 MET A N 1
ATOM 577 C CA . MET A 1 71 ? 13.886 -5.038 -9.762 1.00 80.06 71 MET A CA 1
ATOM 578 C C . MET A 1 71 ? 13.680 -6.221 -10.726 1.00 80.06 71 MET A C 1
ATOM 580 O O . MET A 1 71 ? 14.520 -6.480 -11.590 1.00 80.06 71 MET A O 1
ATOM 584 N N . MET A 1 72 ? 12.549 -6.929 -10.628 1.00 70.81 72 MET A N 1
ATOM 585 C CA . MET A 1 72 ? 12.233 -8.040 -11.536 1.00 70.81 72 MET A CA 1
ATOM 586 C C . MET A 1 72 ? 12.044 -7.577 -12.986 1.00 70.81 72 MET A C 1
ATOM 588 O O . MET A 1 72 ? 12.497 -8.250 -13.917 1.00 70.81 72 MET A O 1
ATOM 592 N N . LYS A 1 73 ? 11.400 -6.423 -13.192 1.00 73.75 73 LYS A N 1
ATOM 593 C CA . LYS A 1 73 ? 11.231 -5.832 -14.525 1.00 73.75 73 LYS A CA 1
ATOM 594 C C . LYS A 1 73 ? 12.579 -5.470 -15.137 1.00 73.75 73 LYS A C 1
ATOM 596 O O . LYS A 1 73 ? 12.836 -5.855 -16.274 1.00 73.75 73 LYS A O 1
ATOM 601 N N . GLN A 1 74 ? 13.446 -4.797 -14.382 1.00 74.06 74 GLN A N 1
ATOM 602 C CA . GLN A 1 74 ? 14.771 -4.383 -14.854 1.00 74.06 74 GLN A CA 1
ATOM 603 C C . GLN A 1 74 ? 15.626 -5.577 -15.281 1.00 74.06 74 GLN A C 1
ATOM 605 O O . GLN A 1 74 ? 16.246 -5.551 -16.344 1.00 74.06 74 GLN A O 1
ATOM 610 N N . PHE A 1 75 ? 15.590 -6.664 -14.509 1.00 72.12 75 PHE A N 1
ATOM 611 C CA . PHE A 1 75 ? 16.287 -7.891 -14.877 1.00 72.12 75 PHE A CA 1
ATOM 612 C C . PHE A 1 75 ? 15.757 -8.479 -16.195 1.00 72.12 75 PHE A C 1
ATOM 614 O O . PHE A 1 75 ? 16.541 -8.775 -17.097 1.00 72.12 75 PHE A O 1
ATOM 621 N N . SER A 1 76 ? 14.434 -8.577 -16.350 1.00 71.06 76 SER A N 1
ATOM 622 C CA . SER A 1 76 ? 13.802 -9.104 -17.568 1.00 71.06 76 SER A CA 1
ATOM 623 C C . SER A 1 76 ? 14.140 -8.278 -18.815 1.00 71.06 76 SER A C 1
ATOM 625 O O . SER A 1 76 ? 14.554 -8.838 -19.833 1.00 71.06 76 SER A O 1
ATOM 627 N N . PHE A 1 77 ? 14.046 -6.945 -18.726 1.00 69.12 77 PHE A N 1
ATOM 628 C CA . PHE A 1 77 ? 14.435 -6.054 -19.822 1.00 69.12 77 PHE A CA 1
ATOM 629 C C . PHE A 1 77 ? 15.906 -6.240 -20.203 1.00 69.12 77 PHE A C 1
ATOM 631 O O . PHE A 1 77 ? 16.205 -6.372 -21.389 1.00 69.12 77 PHE A O 1
ATOM 638 N N . SER A 1 78 ? 16.801 -6.370 -19.218 1.00 73.94 78 SER A N 1
ATOM 639 C CA . SER A 1 78 ? 18.224 -6.609 -19.480 1.00 73.94 78 SER A CA 1
ATOM 640 C C . SER A 1 78 ? 18.475 -7.943 -20.197 1.00 73.94 78 SER A C 1
ATOM 642 O O . SER A 1 78 ? 19.295 -8.007 -21.111 1.00 73.94 78 SER A O 1
ATOM 644 N N . CYS A 1 79 ? 17.756 -9.017 -19.854 1.00 71.44 79 CYS A N 1
ATOM 645 C CA . CYS A 1 79 ? 17.898 -10.307 -20.533 1.00 71.44 79 CYS A CA 1
ATOM 646 C C . CYS A 1 79 ? 17.425 -10.247 -21.993 1.00 71.44 79 CYS A C 1
ATOM 648 O O . CYS A 1 79 ? 18.070 -10.826 -22.867 1.00 71.44 79 CYS A O 1
ATOM 650 N N . ILE A 1 80 ? 16.324 -9.539 -22.261 1.00 74.56 80 ILE A N 1
ATOM 651 C CA . ILE A 1 80 ? 15.765 -9.380 -23.611 1.00 74.56 80 ILE A CA 1
ATOM 652 C C . ILE A 1 80 ? 16.679 -8.510 -24.480 1.00 74.56 80 ILE A C 1
ATOM 654 O O . ILE A 1 80 ? 16.970 -8.877 -25.618 1.00 74.56 80 ILE A O 1
ATOM 658 N N . GLU A 1 81 ? 17.165 -7.389 -23.946 1.00 78.75 81 GLU A N 1
ATOM 659 C CA . GLU A 1 81 ? 18.075 -6.486 -24.655 1.00 78.75 81 GLU A CA 1
ATOM 660 C C . GLU A 1 81 ? 19.387 -7.192 -25.019 1.00 78.75 81 GLU A C 1
ATOM 662 O O . GLU A 1 81 ? 19.813 -7.163 -26.176 1.00 78.75 81 GLU A O 1
ATOM 667 N N . ASN A 1 82 ? 19.973 -7.923 -24.066 1.00 77.50 82 ASN A N 1
ATOM 668 C CA . ASN A 1 82 ? 21.177 -8.708 -24.318 1.00 77.50 82 ASN A CA 1
ATOM 669 C C . ASN A 1 82 ? 20.932 -9.797 -25.374 1.00 77.50 82 ASN A C 1
ATOM 671 O O . ASN A 1 82 ? 21.734 -9.940 -26.295 1.00 77.50 82 ASN A O 1
ATOM 675 N N . ALA A 1 83 ? 19.812 -10.529 -25.312 1.00 75.00 83 ALA A N 1
ATOM 676 C CA . ALA A 1 83 ? 19.458 -11.518 -26.334 1.00 75.00 83 ALA A CA 1
ATOM 677 C C . ALA A 1 83 ? 19.326 -10.890 -27.737 1.00 75.00 83 ALA A C 1
ATOM 679 O O . ALA A 1 83 ? 19.835 -11.445 -28.714 1.00 75.00 83 ALA A O 1
ATOM 680 N N . GLY A 1 84 ? 18.715 -9.705 -27.832 1.00 78.12 84 GLY A N 1
ATOM 681 C CA . GLY A 1 84 ? 18.635 -8.925 -29.068 1.00 78.12 84 GLY A CA 1
ATOM 682 C C . GLY A 1 84 ? 20.017 -8.560 -29.618 1.00 78.12 84 GLY A C 1
ATOM 683 O O . GLY A 1 84 ? 20.301 -8.825 -30.788 1.00 78.12 84 GLY A O 1
ATOM 684 N N . ALA A 1 85 ? 20.914 -8.058 -28.766 1.00 78.50 85 ALA A N 1
ATOM 685 C CA . ALA A 1 85 ? 22.285 -7.715 -29.145 1.00 78.50 85 ALA A CA 1
ATOM 686 C C . ALA A 1 85 ? 23.085 -8.931 -29.653 1.00 78.50 85 ALA A C 1
ATOM 688 O O . ALA A 1 85 ? 23.796 -8.829 -30.656 1.00 78.50 85 ALA A O 1
ATOM 689 N N . TYR A 1 86 ? 22.923 -10.105 -29.031 1.00 74.12 86 TYR A N 1
ATOM 690 C CA . TYR A 1 86 ? 23.562 -11.341 -29.500 1.00 74.12 86 TYR A CA 1
ATOM 691 C C . TYR A 1 86 ? 23.056 -11.776 -30.879 1.00 74.12 86 TYR A C 1
ATOM 693 O O . TYR A 1 86 ? 23.855 -12.180 -31.725 1.00 74.12 86 TYR A O 1
ATOM 701 N N . THR A 1 87 ? 21.747 -11.680 -31.132 1.00 73.38 87 THR A N 1
ATOM 702 C CA . THR A 1 87 ? 21.182 -12.023 -32.448 1.00 73.38 87 THR A CA 1
ATOM 703 C C . THR A 1 87 ? 21.615 -11.044 -33.536 1.00 73.38 87 THR A C 1
ATOM 705 O O . THR A 1 87 ? 21.996 -11.484 -34.618 1.00 73.38 87 THR A O 1
ATOM 708 N N . ALA A 1 88 ? 21.655 -9.741 -33.242 1.00 77.69 88 ALA A N 1
ATOM 709 C CA . ALA A 1 88 ? 22.143 -8.724 -34.171 1.00 77.69 88 ALA A CA 1
ATOM 710 C C . ALA A 1 88 ? 23.622 -8.945 -34.529 1.00 77.69 88 ALA A C 1
ATOM 712 O O . ALA A 1 88 ? 23.967 -8.991 -35.709 1.00 77.69 88 ALA A O 1
ATOM 713 N N . GLY A 1 89 ? 24.475 -9.196 -33.528 1.00 79.44 89 GLY A N 1
ATOM 714 C CA . GLY A 1 89 ? 25.890 -9.501 -33.750 1.00 79.44 89 GLY A CA 1
ATOM 715 C C . GLY A 1 89 ? 26.116 -10.815 -34.509 1.00 79.44 89 GLY A C 1
ATOM 716 O O . GLY A 1 89 ? 27.056 -10.926 -35.293 1.00 79.44 89 GLY A O 1
ATOM 717 N N . LEU A 1 90 ? 25.250 -11.818 -34.333 1.00 78.31 90 LEU A N 1
ATOM 718 C CA . LEU A 1 90 ? 25.304 -13.053 -35.118 1.00 78.31 90 LEU A CA 1
ATOM 719 C C . LEU A 1 90 ? 24.911 -12.809 -36.582 1.00 78.31 90 LEU A C 1
ATOM 721 O O . LEU A 1 90 ? 25.600 -13.283 -37.480 1.00 78.31 90 LEU A O 1
ATOM 725 N N . LEU A 1 91 ? 23.841 -12.053 -36.829 1.00 78.38 91 LEU A N 1
ATOM 726 C CA . LEU A 1 91 ? 23.368 -11.730 -38.178 1.00 78.38 91 LEU A CA 1
ATOM 727 C C . LEU A 1 91 ? 24.381 -10.886 -38.962 1.00 78.38 91 LEU A C 1
ATOM 729 O O . LEU A 1 91 ? 24.578 -11.114 -40.157 1.00 78.38 91 LEU A O 1
ATOM 733 N N . GLU A 1 92 ? 25.070 -9.967 -38.288 1.00 84.25 92 GLU A N 1
ATOM 734 C CA . GLU A 1 92 ? 26.170 -9.192 -38.863 1.00 84.25 92 GLU A CA 1
ATOM 735 C C . GLU A 1 92 ? 27.359 -10.092 -39.237 1.00 84.25 92 GLU A C 1
ATOM 737 O O . GLU A 1 92 ? 27.861 -10.024 -40.359 1.00 84.25 92 GLU A O 1
ATOM 742 N N . ARG A 1 93 ? 27.752 -11.025 -38.356 1.00 78.56 93 ARG A N 1
ATOM 743 C CA . ARG A 1 93 ? 28.826 -12.005 -38.629 1.00 78.56 93 ARG A CA 1
ATOM 744 C C . ARG A 1 93 ? 28.474 -13.003 -39.732 1.00 78.56 93 ARG A C 1
ATOM 746 O O . ARG A 1 93 ? 29.374 -13.517 -40.390 1.00 78.56 93 ARG A O 1
ATOM 753 N N . LEU A 1 94 ? 27.187 -13.268 -39.942 1.00 84.62 94 LEU A N 1
ATOM 754 C CA . LEU A 1 94 ? 26.679 -14.090 -41.042 1.00 84.62 94 LEU A CA 1
ATOM 755 C C . LEU A 1 94 ? 26.536 -13.304 -42.360 1.00 84.62 94 LEU A C 1
ATOM 757 O O . LEU A 1 94 ? 26.123 -13.880 -43.364 1.00 84.62 94 LEU A O 1
ATOM 761 N N . GLY A 1 95 ? 26.877 -12.007 -42.382 1.00 79.12 95 GLY A N 1
ATOM 762 C CA . GLY A 1 95 ? 26.777 -11.160 -43.575 1.00 79.12 95 GLY A CA 1
ATOM 763 C C . GLY A 1 95 ? 25.335 -10.887 -44.017 1.00 79.12 95 GLY A C 1
ATOM 764 O O . GLY A 1 95 ? 25.102 -10.515 -45.164 1.00 79.12 95 GLY A O 1
ATOM 765 N N . MET A 1 96 ? 24.361 -11.090 -43.123 1.00 74.81 96 MET A N 1
ATOM 766 C CA . MET A 1 96 ? 22.926 -10.942 -43.391 1.00 74.81 96 MET A CA 1
ATOM 767 C C . MET A 1 96 ? 22.376 -9.560 -42.995 1.00 74.81 96 MET A C 1
ATOM 769 O O . MET A 1 96 ? 21.176 -9.316 -43.118 1.00 74.81 96 MET A O 1
ATOM 773 N N . GLY A 1 97 ? 23.227 -8.648 -42.518 1.00 65.19 97 GLY A N 1
ATOM 774 C CA . GLY A 1 97 ? 22.857 -7.267 -42.211 1.00 65.19 97 GLY A CA 1
ATOM 775 C C . GLY A 1 97 ? 22.907 -6.381 -43.459 1.00 65.19 97 GLY A C 1
ATOM 776 O O . GLY A 1 97 ? 23.964 -6.244 -44.062 1.00 65.19 97 GLY A O 1
ATOM 777 N N . SER A 1 98 ? 21.786 -5.739 -43.801 1.00 66.88 98 SER A N 1
ATOM 778 C CA . SER A 1 98 ? 21.584 -4.748 -44.885 1.00 66.88 98 SER A CA 1
ATOM 779 C C . SER A 1 98 ? 21.132 -5.281 -46.257 1.00 66.88 98 SER A C 1
ATOM 781 O O . SER A 1 98 ? 21.875 -5.331 -47.233 1.00 66.88 98 SER A O 1
ATOM 783 N N . ARG A 1 99 ? 19.832 -5.589 -46.354 1.00 53.16 99 ARG A N 1
ATOM 784 C CA . ARG A 1 99 ? 19.018 -5.353 -47.563 1.00 53.16 99 ARG A CA 1
ATOM 785 C C . ARG A 1 99 ? 17.574 -5.030 -47.172 1.00 53.16 99 ARG A C 1
ATOM 787 O O . ARG A 1 99 ? 16.695 -5.841 -47.434 1.00 53.16 99 ARG A O 1
ATOM 794 N N . LEU A 1 100 ? 17.353 -3.882 -46.536 1.00 50.59 100 LEU A N 1
ATOM 795 C CA . LEU A 1 100 ? 16.110 -3.099 -46.572 1.00 50.59 100 LEU A CA 1
ATOM 796 C C . LEU A 1 100 ? 16.481 -1.631 -46.362 1.00 50.59 100 LEU A C 1
ATOM 798 O O . LEU A 1 100 ? 17.340 -1.390 -45.484 1.00 50.59 100 LEU A O 1
#

Sequence (100 aa):
MWMNIPPGIMDACWIFADFRFTLAESGTWAEYIIHAHGNGMFALPPSHKNYTDYLYWFHLANSNLPPLVEMMKQFSFSCIENAGAYTAGLLERLGMGSRL

Foldseek 3Di:
DDDDDDPPPADAWDDDPPDPDIDRFVLVVVVCCCVVPVVVPPQDDPPDPCNVVRVVVSCCCRPPVVVVVVVVVVVVVVVVVVVVVVVVVVCVVVVNPDDD

Organism: Mycena rosella (NCBI:txid1033263)

Secondary structure (DSSP, 8-state):
----PPTTS-TT-B--TT-SS-B--HHHHHHHHHHHTSTTTTS--TTSTTHHHHHHHHHHHHHTHHHHHHHHHHHHHHHHHHHHHHHHHHHHHTT-----

Radius of gyration: 22.91 Å; chains: 1; bounding box: 45×35×67 Å

pLDDT: mean 72.41, std 14.59, range [27.77, 91.62]